Protein AF-A0A2D4M2L5-F1 (afdb_monomer)

pLDDT: mean 83.39, std 18.91, range [36.31, 98.12]

Secondary structure (DSSP, 8-state):
-HHHHHHHHHHHHHHHHHHHHHT-----TT--PPP-S-HHHHHHHHHHHHHTTT-HHHHHHHHHHHHHHHHHHHHHHHHHHHHHTT-----------S-SSSS--

Radius of gyration: 28.25 Å; Cα contacts (8 Å, |Δi|>4): 49; chains: 1; bounding box: 74×52×63 Å

Structure (mmCIF, N/CA/C/O backbone):
data_AF-A0A2D4M2L5-F1
#
_entry.id   AF-A0A2D4M2L5-F1
#
loop_
_atom_site.group_PDB
_atom_site.id
_atom_site.type_symbol
_atom_site.label_atom_id
_atom_site.label_alt_id
_atom_site.label_comp_id
_atom_site.label_asym_id
_atom_site.label_entity_id
_atom_site.label_seq_id
_atom_site.pdbx_PDB_ins_code
_atom_site.Cartn_x
_atom_site.Cartn_y
_atom_site.Cartn_z
_atom_site.occupancy
_atom_site.B_iso_or_equiv
_atom_site.auth_seq_id
_atom_site.auth_comp_id
_atom_site.auth_asym_id
_atom_site.auth_atom_id
_atom_site.pdbx_PDB_model_num
ATOM 1 N N . PRO A 1 1 ? -21.268 1.917 16.944 1.00 59.91 1 PRO A N 1
ATOM 2 C CA . PRO A 1 1 ? -21.193 0.837 15.927 1.00 59.91 1 PRO A CA 1
ATOM 3 C C . PRO A 1 1 ? -20.428 1.230 14.648 1.00 59.91 1 PRO A C 1
ATOM 5 O O . PRO A 1 1 ? -19.478 0.545 14.290 1.00 59.91 1 PRO A O 1
ATOM 8 N N . SER A 1 2 ? -20.781 2.342 13.987 1.00 84.88 2 SER A N 1
ATOM 9 C CA . SER A 1 2 ? -20.177 2.754 12.704 1.00 84.88 2 SER A CA 1
ATOM 10 C C . SER A 1 2 ? -18.668 3.021 12.791 1.00 84.88 2 SER A C 1
ATOM 12 O O . SER A 1 2 ? -17.905 2.487 11.992 1.00 84.88 2 SER A O 1
ATOM 14 N N . ARG A 1 3 ? -18.207 3.773 13.801 1.00 89.25 3 ARG A N 1
ATOM 15 C CA . ARG A 1 3 ? -16.780 4.116 13.961 1.00 89.25 3 ARG A CA 1
ATOM 16 C C . ARG A 1 3 ? -15.877 2.895 14.148 1.00 89.25 3 ARG A C 1
ATOM 18 O O . ARG A 1 3 ? -14.846 2.811 13.491 1.00 89.25 3 ARG A O 1
ATOM 25 N N . LYS A 1 4 ? -16.258 1.948 15.012 1.00 92.44 4 LYS A N 1
ATOM 26 C CA . LYS A 1 4 ? -15.476 0.721 15.247 1.00 92.44 4 LYS A CA 1
ATOM 27 C C . LYS A 1 4 ? -15.341 -0.099 13.962 1.00 92.44 4 LYS A C 1
ATOM 29 O O . LYS A 1 4 ? -14.241 -0.524 13.629 1.00 92.44 4 LYS A O 1
ATOM 34 N N . ASN A 1 5 ? -16.430 -0.244 13.207 1.00 94.31 5 ASN A N 1
ATOM 35 C CA . ASN A 1 5 ? -16.414 -0.966 11.935 1.00 94.31 5 ASN A CA 1
ATOM 36 C C . ASN A 1 5 ? -15.520 -0.275 10.895 1.00 94.31 5 ASN A C 1
ATOM 38 O O . ASN A 1 5 ? -14.748 -0.951 10.225 1.00 94.31 5 ASN A O 1
ATOM 42 N N . MET A 1 6 ? -15.550 1.061 10.812 1.00 95.94 6 MET A N 1
ATOM 43 C CA . MET A 1 6 ? -14.640 1.811 9.934 1.00 95.94 6 MET A CA 1
ATOM 44 C C . MET A 1 6 ? -13.167 1.618 10.321 1.00 95.94 6 MET A C 1
ATOM 46 O O . MET A 1 6 ? -12.328 1.442 9.444 1.00 95.94 6 MET A O 1
ATOM 50 N N . LEU A 1 7 ? -12.844 1.596 11.620 1.00 96.12 7 LEU A N 1
ATOM 51 C CA . LEU A 1 7 ? -11.477 1.342 12.093 1.00 96.12 7 LEU A CA 1
ATOM 52 C C . LEU A 1 7 ? -11.003 -0.084 11.769 1.00 96.12 7 LEU A C 1
ATOM 54 O O . LEU A 1 7 ? -9.854 -0.272 11.375 1.00 96.12 7 LEU A O 1
ATOM 58 N N . LEU A 1 8 ? -11.883 -1.082 11.902 1.00 96.00 8 LEU A N 1
ATOM 59 C CA . LEU A 1 8 ? -11.585 -2.465 11.519 1.00 96.00 8 LEU A CA 1
ATOM 60 C C . LEU A 1 8 ? -11.354 -2.594 10.009 1.00 96.00 8 LEU A C 1
ATOM 62 O O . LEU A 1 8 ? -10.375 -3.214 9.599 1.00 96.00 8 LEU A O 1
ATOM 66 N N . ALA A 1 9 ? -12.203 -1.962 9.195 1.00 96.81 9 ALA A N 1
ATOM 67 C CA . ALA A 1 9 ? -12.042 -1.938 7.744 1.00 96.81 9 ALA A CA 1
ATOM 68 C C . ALA A 1 9 ? -10.723 -1.262 7.334 1.00 96.81 9 ALA A C 1
ATOM 70 O O . ALA A 1 9 ? -9.956 -1.827 6.558 1.00 96.81 9 ALA A O 1
ATOM 71 N N . ALA A 1 10 ? -10.404 -0.103 7.919 1.00 97.12 10 ALA A N 1
ATOM 72 C CA . ALA A 1 10 ? -9.141 0.588 7.666 1.00 97.12 10 ALA A CA 1
ATOM 73 C C . ALA A 1 10 ? -7.930 -0.283 8.031 1.00 97.12 10 ALA A C 1
ATOM 75 O O . ALA A 1 10 ? -6.969 -0.354 7.267 1.00 97.12 10 ALA A O 1
ATOM 76 N N . LYS A 1 11 ? -7.984 -0.992 9.166 1.00 96.81 11 LYS A N 1
ATOM 77 C CA . LYS A 1 11 ? -6.917 -1.907 9.591 1.00 96.81 11 LYS A CA 1
ATOM 78 C C . LYS A 1 11 ? -6.711 -3.046 8.591 1.00 96.81 11 LYS A C 1
ATOM 80 O O . LYS A 1 11 ? -5.565 -3.389 8.307 1.00 96.81 11 LYS A O 1
ATOM 85 N N . GLN A 1 12 ? -7.793 -3.603 8.051 1.00 97.50 12 GLN A N 1
ATOM 86 C CA . GLN A 1 12 ? -7.721 -4.668 7.054 1.00 97.50 12 GLN A CA 1
ATOM 87 C C . GLN A 1 12 ? -7.080 -4.179 5.748 1.00 97.50 12 GLN A C 1
ATOM 89 O O . GLN A 1 12 ? -6.123 -4.787 5.279 1.00 97.50 12 GLN A O 1
ATOM 94 N N . ILE A 1 13 ? -7.511 -3.022 5.237 1.00 97.50 13 ILE A N 1
ATOM 95 C CA . ILE A 1 13 ? -6.932 -2.402 4.034 1.00 97.50 13 ILE A CA 1
ATOM 96 C C . ILE A 1 13 ? -5.437 -2.109 4.229 1.00 97.50 13 ILE A C 1
ATOM 98 O O . ILE A 1 13 ? -4.628 -2.376 3.345 1.00 97.50 13 ILE A O 1
ATOM 102 N N . CYS A 1 14 ? -5.042 -1.611 5.406 1.00 97.31 14 CYS A N 1
ATOM 103 C CA . CYS A 1 14 ? -3.634 -1.361 5.726 1.00 97.31 14 CYS A CA 1
ATOM 104 C C . CYS A 1 14 ? -2.780 -2.635 5.638 1.00 97.31 14 CYS A C 1
ATOM 106 O O . CYS A 1 14 ? -1.635 -2.589 5.178 1.00 97.31 14 CYS A O 1
ATOM 108 N N . LYS A 1 15 ? -3.329 -3.767 6.089 1.00 95.88 15 LYS A N 1
ATOM 109 C CA . LYS A 1 15 ? -2.656 -5.063 6.044 1.00 95.88 15 LYS A CA 1
ATOM 110 C C . LYS A 1 15 ? -2.521 -5.561 4.606 1.00 95.88 15 LYS A C 1
ATOM 112 O O . LYS A 1 15 ? -1.409 -5.877 4.199 1.00 95.88 15 LYS A O 1
ATOM 117 N N . GLU A 1 16 ? -3.613 -5.567 3.845 1.00 96.94 16 GLU A N 1
ATOM 118 C CA . GLU A 1 16 ? -3.624 -5.984 2.434 1.00 96.94 16 GLU A CA 1
ATOM 119 C C . GLU A 1 16 ? -2.663 -5.147 1.590 1.00 96.94 16 GLU A C 1
ATOM 121 O O . GLU A 1 16 ? -1.906 -5.684 0.787 1.00 96.94 16 GLU A O 1
ATOM 126 N N . PHE A 1 17 ? -2.626 -3.834 1.822 1.00 96.50 17 PHE A N 1
ATOM 127 C CA . PHE A 1 17 ? -1.700 -2.953 1.121 1.00 96.50 17 PHE A CA 1
ATOM 128 C C . PHE A 1 17 ? -0.237 -3.252 1.468 1.00 96.50 17 PHE A C 1
ATOM 130 O O . PHE A 1 17 ? 0.605 -3.330 0.577 1.00 96.50 17 PHE A O 1
ATOM 137 N N . THR A 1 18 ? 0.071 -3.474 2.750 1.00 95.75 18 THR A N 1
ATOM 138 C CA . THR A 1 18 ? 1.427 -3.867 3.168 1.00 95.75 18 THR A CA 1
ATOM 139 C C . THR A 1 18 ? 1.819 -5.206 2.540 1.00 95.75 18 THR A C 1
ATOM 141 O O . THR A 1 18 ? 2.934 -5.349 2.051 1.00 95.75 18 THR A O 1
ATOM 144 N N . GLU A 1 19 ? 0.902 -6.173 2.499 1.00 95.44 19 GLU A N 1
ATOM 145 C CA . GLU A 1 19 ? 1.127 -7.482 1.883 1.00 95.44 19 GLU A CA 1
ATOM 146 C C . GLU A 1 19 ? 1.385 -7.366 0.374 1.00 95.44 19 GLU A C 1
ATOM 148 O O . GLU A 1 19 ? 2.357 -7.936 -0.125 1.00 95.44 19 GLU A O 1
ATOM 153 N N . LEU A 1 20 ? 0.599 -6.551 -0.334 1.00 95.69 20 LEU A N 1
ATOM 154 C CA . LEU A 1 20 ? 0.809 -6.234 -1.747 1.00 95.69 20 LEU A CA 1
ATOM 155 C C . LEU A 1 20 ? 2.200 -5.633 -1.995 1.00 95.69 20 LEU A C 1
ATOM 157 O O . LEU A 1 20 ? 2.877 -6.038 -2.937 1.00 95.69 20 LEU A O 1
ATOM 161 N N . LEU A 1 21 ? 2.673 -4.729 -1.131 1.00 94.81 21 LEU A N 1
ATOM 162 C CA . LEU A 1 21 ? 4.022 -4.161 -1.247 1.00 94.81 21 LEU A CA 1
ATOM 163 C C . LEU A 1 21 ? 5.125 -5.213 -1.072 1.00 94.81 21 LEU A C 1
ATOM 165 O O . LEU A 1 21 ? 6.164 -5.115 -1.722 1.00 94.81 21 LEU A O 1
ATOM 169 N N . THR A 1 22 ? 4.915 -6.245 -0.246 1.00 92.19 22 THR A N 1
ATOM 170 C CA . THR A 1 22 ? 5.896 -7.343 -0.105 1.00 92.19 22 THR A CA 1
ATOM 171 C C . THR A 1 22 ? 5.965 -8.257 -1.333 1.00 92.19 22 THR A C 1
ATOM 173 O O . THR A 1 22 ? 6.925 -9.014 -1.492 1.00 92.19 22 THR A O 1
ATOM 176 N N . GLN A 1 23 ? 4.966 -8.173 -2.213 1.00 93.81 23 GLN A N 1
ATOM 177 C CA . GLN A 1 23 ? 4.902 -8.894 -3.481 1.00 93.81 23 GLN A CA 1
ATOM 178 C C . GLN A 1 23 ? 5.493 -8.101 -4.652 1.00 93.81 23 GLN A C 1
ATOM 180 O O . GLN A 1 23 ? 5.517 -8.624 -5.764 1.00 93.81 23 GLN A O 1
ATOM 185 N N . ASP A 1 24 ? 6.001 -6.881 -4.431 1.00 93.69 24 ASP A N 1
ATOM 186 C CA . ASP A 1 24 ? 6.660 -6.101 -5.478 1.00 93.69 24 ASP A CA 1
ATOM 187 C C . ASP A 1 24 ? 7.854 -6.878 -6.065 1.00 93.69 24 ASP A C 1
ATOM 189 O O . ASP A 1 24 ? 8.823 -7.212 -5.375 1.00 93.69 24 ASP A O 1
ATOM 193 N N . ARG A 1 25 ? 7.773 -7.182 -7.365 1.00 93.38 25 ARG 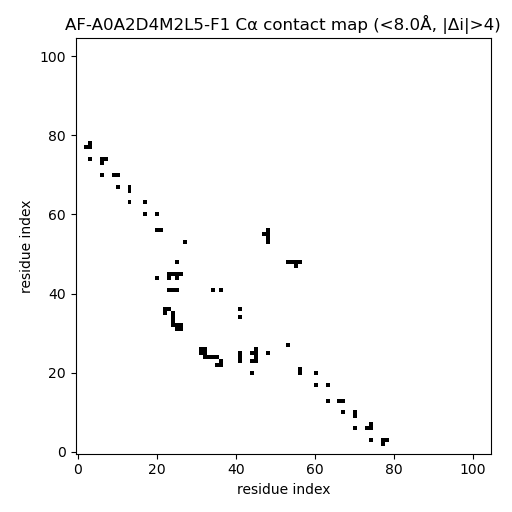A N 1
ATOM 194 C CA . ARG A 1 25 ? 8.824 -7.844 -8.149 1.00 93.38 25 ARG A CA 1
ATOM 195 C C . ARG A 1 25 ? 9.479 -6.882 -9.137 1.00 93.38 25 ARG A C 1
ATOM 197 O O . ARG A 1 25 ? 9.850 -7.277 -10.239 1.00 93.38 25 ARG A O 1
ATOM 204 N N . THR A 1 26 ? 9.644 -5.619 -8.759 1.00 92.00 26 THR A N 1
ATOM 205 C CA . THR A 1 26 ? 10.380 -4.659 -9.584 1.00 92.00 26 THR A CA 1
ATOM 206 C C . THR A 1 26 ? 11.823 -5.138 -9.808 1.00 92.00 26 THR A C 1
ATOM 208 O O . THR A 1 26 ? 12.530 -5.421 -8.837 1.00 92.00 26 THR A O 1
ATOM 211 N N . PRO A 1 27 ? 12.293 -5.245 -11.065 1.00 88.88 27 PRO A N 1
ATOM 212 C CA . PRO A 1 27 ? 13.672 -5.616 -11.351 1.00 88.88 27 PRO A CA 1
ATOM 213 C C . PRO A 1 27 ? 14.615 -4.494 -10.904 1.00 88.88 27 PRO A C 1
ATOM 215 O O . PRO A 1 27 ? 14.617 -3.401 -11.469 1.00 88.88 27 PRO A O 1
ATOM 218 N N . LEU A 1 28 ? 15.420 -4.769 -9.878 1.00 86.38 28 LEU A N 1
ATOM 219 C CA . LEU A 1 28 ? 16.447 -3.863 -9.365 1.00 86.38 28 LEU A CA 1
ATOM 220 C C . LEU A 1 28 ? 17.833 -4.479 -9.601 1.00 86.38 28 LEU A C 1
ATOM 222 O O . LEU A 1 28 ? 18.073 -5.651 -9.295 1.00 86.38 28 LEU A O 1
ATOM 226 N N . GLY A 1 29 ? 18.758 -3.692 -10.157 1.00 85.44 29 GLY A N 1
ATOM 227 C CA . GLY A 1 29 ? 20.091 -4.169 -10.534 1.00 85.44 29 GLY A CA 1
ATOM 228 C C . GLY A 1 29 ? 20.028 -5.291 -11.576 1.00 85.44 29 GLY A C 1
ATOM 229 O O . GLY A 1 29 ? 19.384 -5.150 -12.612 1.00 85.44 29 GLY A O 1
ATOM 230 N N . ASN A 1 30 ? 20.685 -6.419 -11.293 1.00 85.62 30 ASN A N 1
ATOM 231 C CA . ASN A 1 30 ? 20.699 -7.583 -12.188 1.00 85.62 30 ASN A CA 1
ATOM 232 C C . ASN A 1 30 ? 19.568 -8.592 -11.910 1.00 85.62 30 ASN A C 1
ATOM 234 O O . ASN A 1 30 ? 19.457 -9.589 -12.625 1.00 85.62 30 ASN A O 1
ATOM 238 N N . ALA A 1 31 ? 18.734 -8.367 -10.889 1.00 84.81 31 ALA A N 1
ATOM 239 C CA . ALA A 1 31 ? 17.636 -9.268 -10.563 1.00 84.81 31 ALA A CA 1
ATOM 240 C C . ALA A 1 31 ? 16.488 -9.124 -11.575 1.00 84.81 31 ALA A C 1
ATOM 242 O O . ALA A 1 31 ? 16.037 -8.018 -11.870 1.00 84.81 31 ALA A O 1
ATOM 243 N N . ARG A 1 32 ? 15.981 -10.255 -12.079 1.00 85.88 32 ARG A N 1
ATOM 244 C CA . ARG A 1 32 ? 14.795 -10.316 -12.951 1.00 85.88 32 ARG A CA 1
ATOM 245 C C . ARG A 1 32 ? 13.785 -11.325 -12.401 1.00 85.88 32 ARG A C 1
ATOM 247 O O . ARG A 1 32 ? 13.690 -12.436 -12.919 1.00 85.88 32 ARG A O 1
ATOM 254 N N . PRO A 1 33 ? 13.093 -10.991 -11.303 1.00 89.06 33 PRO A N 1
ATOM 255 C CA . PRO A 1 33 ? 12.056 -11.861 -10.763 1.00 89.06 33 PRO A CA 1
ATOM 256 C C . PRO A 1 33 ? 10.889 -12.002 -11.753 1.00 89.06 33 PRO A C 1
ATOM 258 O O . PRO A 1 33 ? 10.578 -11.075 -12.500 1.00 89.06 33 PRO A O 1
ATOM 261 N N . SER A 1 34 ? 10.225 -13.162 -11.743 1.00 88.75 34 SER A N 1
ATOM 262 C CA . SER A 1 34 ? 8.981 -13.344 -12.496 1.00 88.75 34 SER A CA 1
ATOM 263 C C . SER A 1 34 ? 7.883 -12.459 -11.899 1.00 88.75 34 SER A C 1
ATOM 265 O O . SER A 1 34 ? 7.709 -12.483 -10.675 1.00 88.75 34 SER A O 1
ATOM 267 N N . PRO A 1 35 ? 7.114 -11.721 -12.718 1.00 86.19 35 PRO A N 1
ATOM 268 C CA . PRO A 1 35 ? 5.937 -11.008 -12.242 1.00 86.19 35 PRO A CA 1
ATOM 269 C C . PRO A 1 35 ? 4.924 -11.977 -11.621 1.00 86.19 35 PRO A C 1
ATOM 271 O O . PRO A 1 35 ? 4.719 -13.076 -12.138 1.00 86.19 35 PRO A O 1
ATOM 274 N N . ILE A 1 36 ? 4.309 -11.560 -10.513 1.00 93.69 36 ILE A N 1
ATOM 275 C CA . ILE A 1 36 ? 3.237 -12.302 -9.818 1.00 93.69 36 ILE A CA 1
ATOM 276 C C . ILE A 1 36 ? 1.970 -11.460 -9.618 1.00 93.69 36 ILE A C 1
ATOM 278 O O . ILE A 1 36 ? 0.900 -12.009 -9.378 1.00 93.69 36 ILE A O 1
ATOM 282 N N . LEU A 1 37 ? 2.100 -10.135 -9.715 1.00 94.12 37 LEU A N 1
ATOM 283 C CA . LEU A 1 37 ? 1.005 -9.180 -9.616 1.00 94.12 37 LEU A CA 1
ATOM 284 C C . LEU A 1 37 ? 0.420 -8.889 -11.002 1.00 94.12 37 LEU A C 1
ATOM 286 O O . LEU A 1 37 ? 1.081 -9.094 -12.024 1.00 94.12 37 LEU A O 1
ATOM 290 N N . ASP A 1 38 ? -0.802 -8.355 -11.021 1.00 95.88 38 ASP A N 1
ATOM 291 C CA . ASP A 1 38 ? -1.409 -7.813 -12.237 1.00 95.88 38 ASP A CA 1
ATOM 292 C C . ASP A 1 38 ? -0.477 -6.768 -12.898 1.00 95.88 38 ASP A C 1
ATOM 294 O O . ASP A 1 38 ? 0.117 -5.951 -12.180 1.00 95.88 38 ASP A O 1
ATOM 298 N N . PRO A 1 39 ? -0.338 -6.751 -14.241 1.00 93.62 39 PRO A N 1
ATOM 299 C CA . PRO A 1 39 ? 0.569 -5.837 -14.932 1.00 93.62 39 PRO A CA 1
ATOM 300 C C . PRO A 1 39 ? 0.350 -4.355 -14.608 1.00 93.62 39 PRO A C 1
ATOM 302 O O . PRO A 1 39 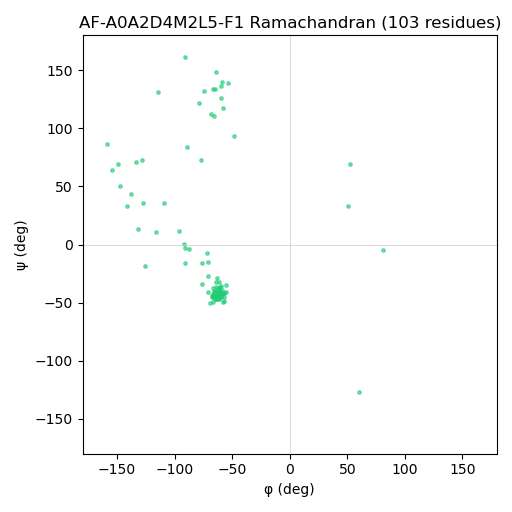? 1.324 -3.604 -14.532 1.00 93.62 39 PRO A O 1
ATOM 305 N N . GLY A 1 40 ? -0.8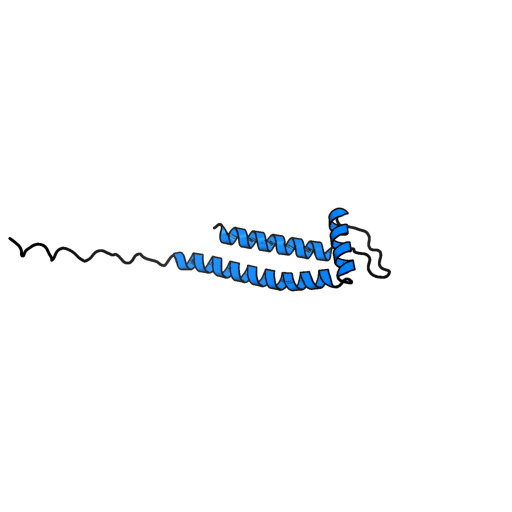97 -3.923 -14.387 1.00 96.12 40 GLY A N 1
ATOM 306 C CA . GLY A 1 40 ? -1.201 -2.538 -14.028 1.00 96.12 40 GLY A CA 1
ATOM 307 C C . GLY A 1 40 ? -0.672 -2.181 -12.640 1.00 96.12 40 GLY A C 1
ATOM 308 O O . GLY A 1 40 ? -0.036 -1.142 -12.458 1.00 96.12 40 GLY A O 1
ATOM 309 N N . ILE A 1 41 ? -0.863 -3.079 -11.671 1.00 95.94 41 ILE A N 1
ATOM 310 C CA . ILE A 1 41 ? -0.369 -2.904 -10.299 1.00 95.94 41 ILE A CA 1
ATOM 311 C C . ILE A 1 41 ? 1.161 -2.930 -10.280 1.00 95.94 41 ILE A C 1
ATOM 313 O O . ILE A 1 41 ? 1.787 -2.020 -9.732 1.00 95.94 41 ILE A O 1
ATOM 317 N N . GLN A 1 42 ? 1.774 -3.937 -10.911 1.00 95.62 42 GLN A N 1
ATOM 318 C CA . GLN A 1 42 ? 3.230 -4.060 -10.964 1.00 95.62 42 GLN A CA 1
ATOM 319 C C . GLN A 1 42 ? 3.869 -2.860 -11.672 1.00 95.62 42 GLN A C 1
ATOM 321 O O . GLN A 1 42 ? 4.905 -2.382 -11.221 1.00 95.62 42 GLN A O 1
ATOM 326 N N . GLY A 1 43 ? 3.246 -2.333 -12.732 1.00 96.19 43 GLY A N 1
ATOM 327 C CA . GLY A 1 43 ? 3.719 -1.137 -13.431 1.00 96.19 43 GLY A CA 1
ATOM 328 C C . GLY A 1 43 ? 3.787 0.095 -12.524 1.00 96.19 43 GLY A C 1
ATOM 329 O O . GLY A 1 43 ? 4.804 0.792 -12.508 1.00 96.19 43 GLY A O 1
ATOM 330 N N . CYS A 1 44 ? 2.752 0.328 -11.711 1.00 96.69 44 CYS A N 1
ATOM 331 C CA . CYS A 1 44 ? 2.741 1.409 -10.722 1.00 96.69 44 CYS A CA 1
ATOM 332 C C . CYS A 1 44 ? 3.844 1.238 -9.666 1.00 96.69 44 CYS A C 1
ATOM 334 O O . CYS A 1 44 ? 4.562 2.196 -9.367 1.00 96.69 44 CYS A O 1
ATOM 336 N N . LEU A 1 45 ? 4.011 0.022 -9.133 1.00 95.88 45 LEU A N 1
ATOM 337 C CA . LEU A 1 45 ? 5.054 -0.280 -8.147 1.00 95.88 45 LEU A CA 1
ATOM 338 C C . LEU A 1 45 ? 6.455 -0.128 -8.738 1.00 95.88 45 LEU A C 1
ATOM 340 O O . LEU A 1 45 ? 7.321 0.466 -8.109 1.00 95.88 45 LEU A O 1
ATOM 344 N N . THR A 1 46 ? 6.666 -0.571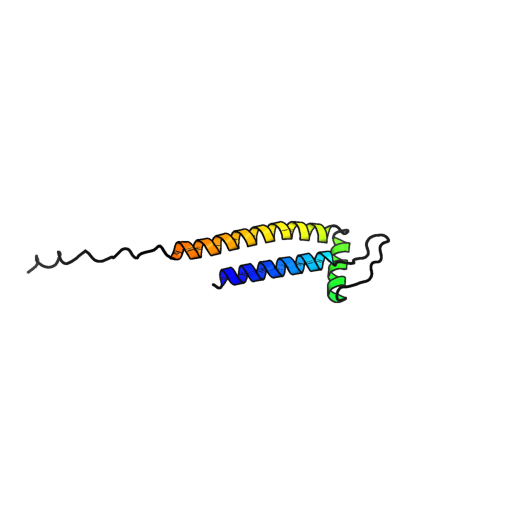 -9.976 1.00 95.38 46 THR A N 1
ATOM 345 C CA . THR A 1 46 ? 7.938 -0.400 -10.681 1.00 95.38 46 THR A CA 1
ATOM 346 C C . THR A 1 46 ? 8.261 1.060 -10.923 1.00 95.38 46 THR A C 1
ATOM 348 O O . THR A 1 46 ? 9.385 1.473 -10.650 1.00 95.38 46 THR A O 1
ATOM 351 N N . HIS A 1 47 ? 7.293 1.870 -11.355 1.00 96.31 47 HIS A N 1
ATOM 352 C CA . HIS A 1 47 ? 7.510 3.308 -11.476 1.00 96.31 47 HIS A CA 1
ATOM 353 C C . HIS A 1 47 ? 7.930 3.923 -10.134 1.00 96.31 47 HIS A C 1
ATOM 355 O O . HIS A 1 47 ? 8.949 4.609 -10.060 1.00 96.31 47 HIS A O 1
ATOM 361 N N . PHE A 1 48 ? 7.195 3.614 -9.064 1.00 96.75 48 PHE A N 1
ATOM 362 C CA . PHE A 1 48 ? 7.498 4.088 -7.718 1.00 96.75 48 PHE A CA 1
ATOM 363 C C . PHE A 1 48 ? 8.885 3.639 -7.223 1.00 96.75 48 PHE A C 1
ATOM 365 O O . PHE A 1 48 ? 9.666 4.442 -6.708 1.00 96.75 48 PHE A O 1
ATOM 372 N N . SER A 1 49 ? 9.234 2.372 -7.421 1.00 95.31 49 SER A N 1
ATOM 373 C CA . SER A 1 49 ? 10.532 1.809 -7.052 1.00 95.31 49 SER A CA 1
ATOM 374 C C . SER A 1 49 ? 11.678 2.449 -7.842 1.00 95.31 49 SER A C 1
ATOM 376 O O . SER A 1 49 ? 12.728 2.717 -7.265 1.00 95.31 49 SER A O 1
ATOM 378 N N . LEU A 1 50 ? 11.490 2.78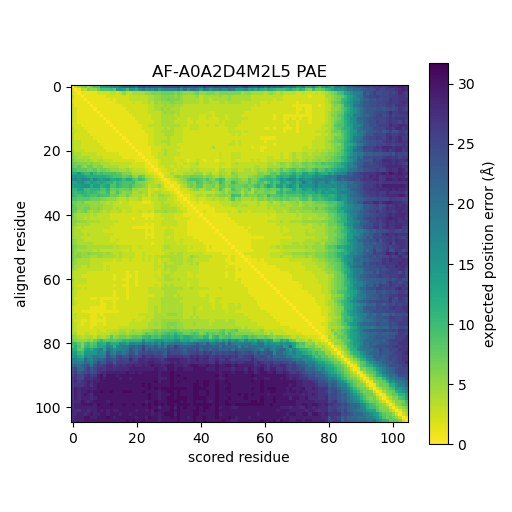1 -9.123 1.00 95.12 50 LEU A N 1
ATOM 379 C CA . LEU A 1 50 ? 12.511 3.474 -9.915 1.00 95.12 50 LEU A CA 1
ATOM 380 C C . LEU A 1 50 ? 12.751 4.912 -9.428 1.00 95.12 50 LEU A C 1
ATOM 382 O O . LEU A 1 50 ? 13.905 5.300 -9.253 1.00 95.12 50 LEU A O 1
ATOM 386 N N . ILE A 1 51 ? 11.693 5.688 -9.155 1.00 97.06 51 ILE A N 1
ATOM 387 C CA . ILE A 1 51 ? 11.836 7.082 -8.685 1.00 97.06 51 ILE A CA 1
ATOM 388 C C . ILE A 1 51 ? 12.359 7.172 -7.245 1.00 97.06 51 ILE A C 1
ATOM 390 O O . ILE A 1 51 ? 12.996 8.154 -6.877 1.00 97.06 51 ILE A O 1
ATOM 394 N N . THR A 1 52 ? 12.099 6.150 -6.425 1.00 96.62 52 THR A N 1
ATOM 395 C CA . THR A 1 52 ? 12.581 6.063 -5.039 1.00 96.62 52 THR A CA 1
ATOM 396 C C . THR A 1 52 ? 13.856 5.236 -4.908 1.00 96.62 52 THR A C 1
ATOM 398 O O . THR A 1 52 ? 14.231 4.876 -3.800 1.00 96.62 52 THR A O 1
ATOM 401 N N . HIS A 1 53 ? 14.526 4.888 -6.010 1.00 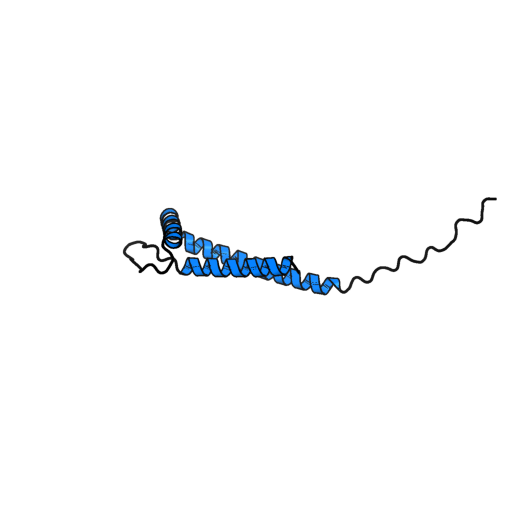93.56 53 HIS A N 1
ATOM 402 C CA . HIS A 1 53 ? 15.754 4.084 -5.990 1.00 93.56 53 HIS A CA 1
ATOM 403 C C . HIS A 1 53 ? 15.647 2.777 -5.172 1.00 93.56 53 HIS A C 1
ATOM 405 O O . HIS A 1 53 ? 16.607 2.336 -4.543 1.00 93.56 53 HIS A O 1
ATOM 411 N N . GLY A 1 54 ? 14.467 2.157 -5.162 1.00 91.75 54 GLY A N 1
ATOM 412 C CA . GLY A 1 54 ? 14.202 0.866 -4.531 1.00 91.75 54 GLY A CA 1
ATOM 413 C C . GLY A 1 54 ? 13.966 0.895 -3.019 1.00 91.75 54 GLY A C 1
ATOM 414 O O . GLY A 1 54 ? 13.615 -0.143 -2.463 1.00 91.75 54 GLY A O 1
ATOM 415 N N . PHE A 1 55 ? 14.101 2.038 -2.332 1.00 93.94 55 PHE A N 1
ATOM 416 C CA . PHE A 1 55 ? 13.838 2.103 -0.883 1.00 93.94 55 PHE A CA 1
ATOM 417 C C . PHE A 1 55 ? 12.385 2.462 -0.538 1.00 93.94 55 PHE A C 1
ATOM 419 O O . PHE A 1 55 ? 11.961 2.266 0.604 1.00 93.94 55 PHE A O 1
ATOM 426 N N . GLY A 1 56 ? 11.609 2.985 -1.496 1.00 94.88 56 GLY A N 1
ATOM 427 C CA . GLY A 1 56 ? 10.268 3.516 -1.250 1.00 94.88 56 GLY A CA 1
ATOM 428 C C . GLY A 1 56 ? 9.314 2.502 -0.620 1.00 94.88 56 GLY A C 1
ATOM 429 O O . GLY A 1 56 ? 8.646 2.821 0.362 1.00 94.88 56 GLY A O 1
ATOM 430 N N . SER A 1 57 ? 9.280 1.266 -1.129 1.00 93.75 57 SER A N 1
ATOM 431 C CA . SER A 1 57 ? 8.387 0.219 -0.611 1.00 93.75 57 SER A CA 1
ATOM 432 C C . SER A 1 57 ? 8.693 -0.111 0.855 1.00 93.75 57 SER A C 1
ATOM 434 O O . SER A 1 57 ? 7.778 -0.198 1.672 1.00 93.75 57 SER A O 1
ATOM 436 N N . ALA A 1 58 ? 9.976 -0.192 1.228 1.00 92.69 58 ALA A N 1
ATOM 437 C CA . ALA A 1 58 ? 10.392 -0.406 2.615 1.00 92.69 58 ALA A CA 1
ATOM 438 C C . ALA A 1 58 ? 10.008 0.776 3.524 1.00 92.69 58 ALA A C 1
ATOM 440 O O . ALA A 1 58 ? 9.529 0.567 4.641 1.00 92.69 58 ALA A O 1
ATOM 441 N N . ALA A 1 59 ? 10.159 2.012 3.036 1.00 96.81 59 ALA A N 1
ATOM 442 C CA . ALA A 1 59 ? 9.754 3.210 3.767 1.00 96.81 59 ALA A CA 1
ATOM 443 C C . ALA A 1 59 ? 8.235 3.247 4.018 1.00 96.81 59 ALA A C 1
ATOM 445 O O . ALA A 1 59 ? 7.803 3.539 5.135 1.00 96.81 59 ALA A O 1
ATOM 4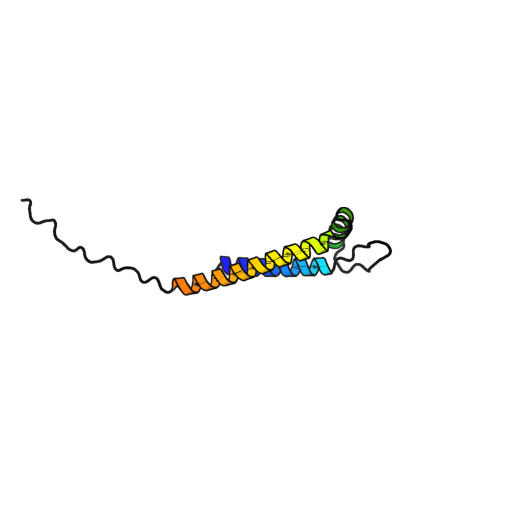46 N N . ILE A 1 60 ? 7.422 2.891 3.016 1.00 96.94 60 ILE A N 1
ATOM 447 C CA . ILE A 1 60 ? 5.967 2.791 3.179 1.00 96.94 60 ILE A CA 1
ATOM 448 C C . ILE A 1 60 ? 5.613 1.690 4.183 1.00 96.94 60 ILE A C 1
ATOM 450 O O . ILE A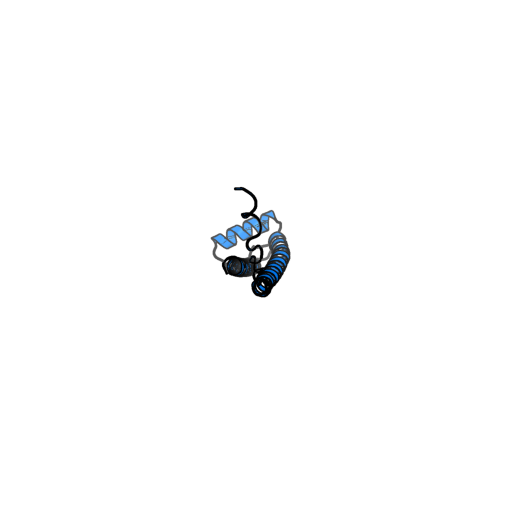 1 60 ? 4.841 1.953 5.100 1.00 96.94 60 ILE A O 1
ATOM 454 N N . CYS A 1 61 ? 6.199 0.492 4.087 1.00 95.94 61 CYS A N 1
ATOM 455 C CA . CYS A 1 61 ? 5.956 -0.586 5.055 1.00 95.94 61 CYS A CA 1
ATOM 456 C C . CYS A 1 61 ? 6.256 -0.152 6.504 1.00 95.94 61 CYS A C 1
ATOM 458 O O . CYS A 1 61 ? 5.484 -0.447 7.425 1.00 95.94 61 CYS A O 1
ATOM 460 N N . ALA A 1 62 ? 7.338 0.603 6.717 1.00 96.38 62 ALA A N 1
ATOM 461 C CA . ALA A 1 62 ? 7.657 1.170 8.024 1.00 96.38 62 ALA A CA 1
ATOM 462 C C . ALA A 1 62 ? 6.584 2.173 8.489 1.00 96.38 62 ALA A C 1
ATOM 464 O O . ALA A 1 62 ? 6.082 2.066 9.610 1.00 96.38 62 ALA A O 1
ATOM 465 N N . ALA A 1 63 ? 6.157 3.096 7.622 1.00 97.81 63 ALA A N 1
ATOM 466 C CA . ALA A 1 63 ? 5.086 4.044 7.934 1.00 97.81 63 ALA A CA 1
ATOM 467 C C . ALA A 1 63 ? 3.753 3.338 8.257 1.00 97.81 63 ALA A C 1
ATOM 469 O O . ALA A 1 63 ? 3.070 3.695 9.222 1.00 97.81 63 ALA A O 1
ATOM 470 N N . MET A 1 64 ? 3.415 2.283 7.513 1.00 96.88 64 MET A N 1
ATOM 471 C CA . MET A 1 64 ? 2.216 1.473 7.735 1.00 96.88 64 MET A CA 1
ATOM 472 C C . MET A 1 64 ? 2.226 0.767 9.092 1.00 96.88 64 MET A C 1
ATOM 474 O O . MET A 1 64 ? 1.165 0.551 9.674 1.00 96.88 64 MET A O 1
ATOM 478 N N . THR A 1 65 ? 3.398 0.450 9.645 1.00 96.25 65 THR A N 1
ATOM 479 C CA . THR A 1 65 ? 3.509 -0.099 11.007 1.00 96.25 65 THR A CA 1
ATOM 480 C C . THR A 1 65 ? 3.013 0.907 12.048 1.00 96.25 65 THR A C 1
ATOM 482 O O . THR A 1 65 ? 2.213 0.562 12.920 1.00 96.25 65 THR A O 1
ATOM 485 N N . SER A 1 66 ? 3.399 2.178 11.917 1.00 97.88 66 SER A N 1
ATOM 486 C CA . SER A 1 66 ? 2.907 3.255 12.785 1.00 97.88 66 SER A CA 1
ATOM 487 C C . SER A 1 66 ? 1.394 3.451 12.654 1.00 97.88 66 SER A C 1
ATOM 489 O O . SER A 1 66 ? 0.700 3.578 13.664 1.00 97.88 66 SER A O 1
ATOM 491 N N . VAL A 1 67 ? 0.857 3.402 11.429 1.00 98.12 67 VAL A N 1
ATOM 492 C CA . VAL A 1 67 ? -0.595 3.482 11.180 1.00 98.12 67 VAL A CA 1
ATOM 493 C C . VAL A 1 67 ? -1.334 2.310 11.828 1.00 98.12 67 VAL A C 1
ATOM 495 O O . VAL A 1 67 ? -2.351 2.511 12.491 1.00 98.12 67 VAL A O 1
ATOM 498 N N . GLN A 1 68 ? -0.820 1.086 11.698 1.00 96.31 68 GLN A N 1
ATOM 499 C CA . GLN A 1 68 ? -1.418 -0.091 12.330 1.00 96.31 68 GLN A CA 1
ATOM 500 C C . GLN A 1 68 ? -1.439 0.027 13.859 1.00 96.31 68 GLN A C 1
ATOM 502 O O . GLN A 1 68 ? -2.454 -0.294 14.481 1.00 96.31 68 GLN A O 1
ATOM 507 N N . ASN A 1 69 ? -0.365 0.537 14.468 1.00 97.19 69 ASN A N 1
ATOM 508 C CA . ASN A 1 69 ? -0.319 0.800 15.907 1.00 97.19 69 ASN A CA 1
ATOM 509 C C . ASN A 1 69 ? -1.373 1.829 16.327 1.00 97.19 69 ASN A C 1
ATOM 511 O O . ASN A 1 69 ? -2.122 1.585 17.274 1.00 97.19 69 ASN A O 1
ATOM 515 N N . TYR A 1 70 ? -1.502 2.927 15.579 1.00 97.69 70 TYR A N 1
ATOM 516 C CA . TYR A 1 70 ? -2.553 3.918 15.803 1.00 97.69 70 TYR A CA 1
ATOM 517 C C . TYR A 1 70 ? -3.959 3.299 15.740 1.00 97.69 70 TYR A C 1
ATOM 519 O O . TYR A 1 70 ? -4.765 3.503 16.648 1.00 97.69 70 TYR A O 1
ATOM 527 N N . LEU A 1 71 ? -4.258 2.513 14.701 1.00 97.38 71 LEU A N 1
ATOM 528 C CA . LEU A 1 71 ? -5.575 1.892 14.533 1.00 97.38 71 LEU A CA 1
ATOM 529 C C . LEU A 1 71 ? -5.898 0.919 15.673 1.00 97.38 71 LEU A C 1
ATOM 531 O O . LEU A 1 71 ? -7.036 0.877 16.141 1.00 97.38 71 LEU A O 1
ATOM 535 N N . ASN A 1 72 ? -4.900 0.173 16.156 1.00 96.25 72 ASN A N 1
ATOM 536 C CA . ASN A 1 72 ? -5.055 -0.696 17.321 1.00 96.25 72 ASN A CA 1
ATOM 537 C C . ASN A 1 72 ? -5.421 0.099 18.582 1.00 96.25 72 ASN A C 1
ATOM 539 O O . ASN A 1 72 ? -6.354 -0.283 19.288 1.00 96.25 72 ASN A O 1
ATOM 543 N N . GLU A 1 73 ? -4.741 1.214 18.854 1.00 96.25 73 GLU A N 1
ATOM 544 C CA . GLU A 1 73 ? -5.074 2.074 19.998 1.00 96.25 73 GLU A CA 1
ATOM 545 C C . GLU A 1 73 ? -6.454 2.727 19.848 1.00 96.25 73 GLU A C 1
ATOM 547 O O . GLU A 1 73 ? -7.253 2.728 20.788 1.00 96.25 73 GLU A O 1
ATOM 552 N N . ALA A 1 74 ? -6.798 3.205 18.651 1.00 94.69 74 ALA A N 1
ATOM 553 C CA . ALA A 1 74 ? -8.108 3.787 18.375 1.00 94.69 74 ALA A CA 1
ATOM 554 C C . ALA A 1 74 ? -9.256 2.785 18.603 1.00 94.69 74 ALA A C 1
ATOM 556 O O . ALA A 1 74 ? -10.316 3.168 19.106 1.00 94.69 74 ALA A O 1
ATOM 557 N N . LEU A 1 75 ? -9.048 1.504 18.274 1.00 94.50 75 LEU A N 1
ATOM 558 C CA . LEU A 1 75 ? -10.009 0.431 18.546 1.00 94.50 75 LEU A CA 1
ATOM 559 C C . LEU A 1 75 ? -10.166 0.175 20.049 1.00 94.50 75 LEU A C 1
ATOM 561 O O . LEU A 1 75 ? -11.296 0.119 20.530 1.00 94.50 75 LEU A O 1
ATOM 565 N N . LYS A 1 76 ? -9.058 0.112 20.803 1.00 92.94 76 LYS A N 1
ATOM 566 C CA . LYS A 1 76 ? -9.096 -0.035 22.270 1.00 92.94 76 LYS A CA 1
ATOM 567 C C . LYS A 1 76 ? -9.891 1.093 22.932 1.00 92.94 76 LYS A C 1
ATOM 569 O O . LYS A 1 76 ? -10.660 0.845 23.858 1.00 92.94 76 LYS A O 1
ATOM 574 N N . LEU A 1 77 ? -9.716 2.332 22.467 1.00 89.88 77 LEU A N 1
ATOM 575 C CA . LEU A 1 77 ? -10.468 3.486 22.969 1.00 89.88 77 LEU A CA 1
ATOM 576 C C . LEU A 1 77 ? -11.956 3.390 22.623 1.00 89.88 77 LEU A C 1
ATOM 578 O O . LEU A 1 77 ? -12.792 3.614 23.493 1.00 89.88 77 LEU A O 1
ATOM 582 N N . ALA A 1 78 ? -12.289 3.013 21.385 1.00 88.12 78 ALA A N 1
ATOM 583 C CA . ALA A 1 78 ? -13.677 2.835 20.963 1.00 88.12 78 ALA A CA 1
ATOM 584 C C . ALA A 1 78 ? -14.405 1.765 21.798 1.00 88.12 78 ALA A C 1
ATOM 586 O O . ALA A 1 78 ? -15.581 1.937 22.115 1.00 88.12 78 ALA A O 1
ATOM 587 N N . ASP A 1 79 ? -13.699 0.703 22.192 1.00 85.31 79 ASP A N 1
ATOM 588 C CA . ASP A 1 79 ? -14.227 -0.344 23.069 1.00 85.31 79 ASP A CA 1
ATOM 589 C C . ASP A 1 79 ? -14.425 0.143 24.513 1.00 85.31 79 ASP A C 1
ATOM 591 O O . ASP A 1 79 ? -15.461 -0.131 25.119 1.00 85.31 79 ASP A O 1
ATOM 595 N N . LYS A 1 80 ? -13.493 0.940 25.054 1.00 79.69 80 LYS A N 1
ATOM 596 C CA . LYS A 1 80 ? -13.628 1.550 26.391 1.00 79.69 80 LYS A CA 1
ATOM 597 C C . LYS A 1 80 ? -14.775 2.559 26.471 1.00 79.69 80 LYS A C 1
ATOM 599 O O . LYS A 1 80 ? -15.511 2.562 27.454 1.00 79.69 80 LYS A O 1
ATOM 604 N N . SER A 1 81 ? -14.956 3.395 25.448 1.00 72.00 81 SER A N 1
ATOM 605 C CA . SER A 1 81 ? -16.081 4.338 25.380 1.00 72.00 81 SER A CA 1
ATOM 606 C C . SER A 1 81 ? -17.433 3.625 25.366 1.00 72.00 81 SER A C 1
ATOM 608 O O . SER A 1 81 ? -18.396 4.146 25.917 1.00 72.00 81 SER A O 1
ATOM 610 N N . TYR A 1 82 ? -17.499 2.425 24.782 1.00 61.03 82 TYR A N 1
ATOM 611 C CA . TYR A 1 82 ? -18.695 1.585 24.829 1.00 61.03 82 TYR A CA 1
ATOM 612 C C . TYR A 1 82 ? -19.010 1.085 26.244 1.00 61.03 82 TYR A C 1
ATOM 614 O O . TYR A 1 82 ? -20.178 1.035 26.614 1.00 61.03 82 TYR A O 1
ATOM 622 N N . MET A 1 83 ? -17.988 0.753 27.038 1.00 61.00 83 MET A N 1
ATOM 623 C CA . MET A 1 83 ? -18.160 0.275 28.417 1.00 61.00 83 MET A CA 1
ATOM 624 C C . MET A 1 83 ? -18.508 1.407 29.398 1.00 61.00 83 MET A C 1
ATOM 626 O O . MET A 1 83 ? -19.311 1.200 30.299 1.00 61.00 83 MET A O 1
ATOM 630 N N . ASN A 1 84 ? -17.978 2.620 29.193 1.00 58.62 84 ASN A N 1
ATOM 631 C CA . ASN A 1 84 ? -18.290 3.794 30.030 1.00 58.62 84 ASN A CA 1
ATOM 632 C C . ASN A 1 84 ? -19.666 4.428 29.751 1.00 58.62 84 ASN A C 1
ATOM 634 O O . ASN A 1 84 ? -20.158 5.197 30.571 1.00 58.62 84 ASN A O 1
ATOM 638 N N . ALA A 1 85 ? -20.307 4.123 28.619 1.00 57.69 85 ALA A N 1
ATOM 639 C CA . ALA A 1 85 ? -21.650 4.623 28.310 1.00 57.69 85 ALA A CA 1
ATOM 640 C C . ALA A 1 85 ? -22.762 3.964 29.158 1.00 57.69 85 ALA A C 1
ATOM 642 O O . ALA A 1 85 ? -23.909 4.396 29.090 1.00 57.69 85 ALA A O 1
ATOM 643 N N . GLY A 1 86 ? -22.435 2.932 29.947 1.00 52.97 86 GLY A N 1
ATOM 644 C CA . GLY A 1 86 ? -23.371 2.234 30.832 1.00 52.97 86 GLY A CA 1
ATOM 645 C C . GLY A 1 86 ? -23.532 2.828 32.237 1.00 52.97 86 GLY A C 1
ATOM 646 O O . GLY A 1 86 ? -24.363 2.317 32.978 1.0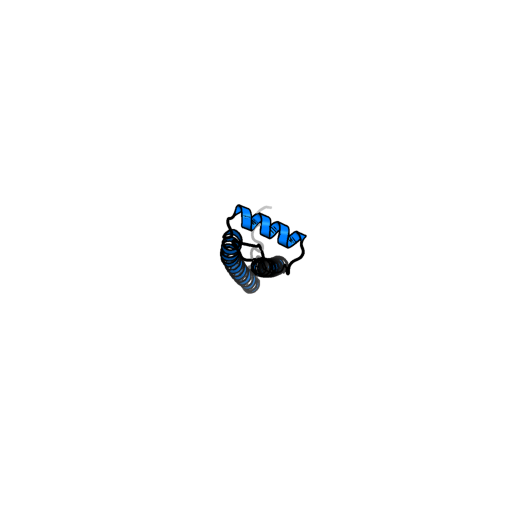0 52.97 86 GLY A O 1
ATOM 647 N N . ASP A 1 87 ? -22.777 3.873 32.609 1.00 49.53 87 ASP A N 1
ATOM 648 C CA . ASP A 1 87 ? -22.749 4.403 33.991 1.00 49.53 87 ASP A CA 1
ATOM 649 C C . ASP A 1 87 ? -23.276 5.848 34.134 1.00 49.53 87 ASP A C 1
ATOM 651 O O . ASP A 1 87 ? -23.173 6.473 35.186 1.00 49.53 87 ASP A O 1
ATOM 655 N N . GLN A 1 88 ? -23.895 6.408 33.089 1.00 53.50 88 GLN A N 1
ATOM 656 C CA . GLN A 1 88 ? -24.656 7.655 33.225 1.00 53.50 88 GLN A CA 1
ATOM 657 C C . GLN A 1 88 ? -26.111 7.348 33.583 1.00 53.50 88 GLN A C 1
ATOM 659 O O . GLN A 1 88 ? -26.994 7.315 32.728 1.00 53.50 88 GLN A O 1
ATOM 664 N N . SER A 1 89 ? -26.359 7.154 34.879 1.00 51.28 89 SER A N 1
ATOM 665 C CA . SER A 1 89 ? -27.691 7.394 35.444 1.00 51.28 89 SER A CA 1
ATOM 666 C C . SER A 1 89 ? -28.066 8.866 35.205 1.00 51.28 89 SER A C 1
ATOM 668 O O . SER A 1 89 ? -27.211 9.736 35.404 1.00 51.28 89 SER A O 1
ATOM 670 N N . PRO A 1 90 ? -29.300 9.199 34.785 1.00 51.47 90 PRO A N 1
ATOM 671 C CA . PRO A 1 90 ? -29.716 10.593 34.730 1.00 51.47 90 PRO A CA 1
ATOM 672 C C . PRO A 1 90 ? -29.736 11.149 36.164 1.00 51.47 90 PRO A C 1
ATOM 674 O O . PRO A 1 90 ? -30.271 10.484 37.053 1.00 51.47 90 PRO A O 1
ATOM 677 N N . PRO A 1 91 ? -29.188 12.345 36.445 1.00 47.84 91 PRO A N 1
ATOM 678 C CA . PRO A 1 91 ? -29.540 13.026 37.676 1.00 47.84 91 PRO A CA 1
ATOM 679 C C . PRO A 1 91 ? -31.024 13.390 37.573 1.00 47.84 91 PRO A C 1
ATOM 681 O O . PRO A 1 91 ? -31.410 14.218 36.747 1.00 47.84 91 PRO A O 1
ATOM 684 N N . ASP A 1 92 ? -31.844 12.719 38.382 1.00 43.41 92 ASP A N 1
ATOM 685 C CA . ASP A 1 92 ? -33.256 13.010 38.627 1.00 43.41 92 ASP A CA 1
ATOM 686 C C . ASP A 1 92 ? -33.450 14.506 38.927 1.00 43.41 92 ASP A C 1
ATOM 688 O O . ASP A 1 92 ? -33.326 14.983 40.059 1.00 43.41 92 ASP A O 1
ATOM 692 N N . GLY A 1 93 ? -33.757 15.275 37.887 1.00 47.81 93 GLY A N 1
ATOM 693 C CA . GLY A 1 93 ? -34.195 16.655 37.991 1.00 47.81 93 GLY A CA 1
ATOM 694 C C . GLY A 1 93 ? -35.653 16.701 38.419 1.00 47.81 93 GLY A C 1
ATOM 695 O O . GLY A 1 93 ? -36.507 16.997 37.593 1.00 47.81 93 GLY A O 1
ATOM 696 N N . ASN A 1 94 ? -35.963 16.389 39.683 1.00 47.41 94 ASN A N 1
ATOM 697 C CA . ASN A 1 94 ? -37.332 16.559 40.175 1.00 47.41 94 ASN A CA 1
ATOM 698 C C . ASN A 1 94 ? -37.474 16.763 41.693 1.00 47.41 94 ASN A C 1
ATOM 700 O O . ASN A 1 94 ? -38.112 15.954 42.361 1.00 47.41 94 ASN A O 1
ATOM 704 N N . LYS A 1 95 ? -36.934 17.862 42.246 1.00 46.31 95 LYS A N 1
ATOM 705 C CA . LYS A 1 95 ? -37.401 18.452 43.524 1.00 46.31 95 LYS A CA 1
ATOM 706 C C . LYS A 1 95 ? -37.200 19.976 43.556 1.00 46.31 95 LYS A C 1
ATOM 708 O O . LYS A 1 95 ? -36.383 20.482 44.316 1.00 46.31 95 LYS A O 1
ATOM 713 N N . ASN A 1 96 ? -37.956 20.729 42.759 1.00 36.31 96 ASN A N 1
ATOM 714 C CA . ASN A 1 96 ? -38.268 22.124 43.105 1.00 36.31 96 ASN A CA 1
ATOM 715 C C . ASN A 1 96 ? -39.765 22.361 42.892 1.00 36.31 96 ASN A C 1
ATOM 717 O O . ASN A 1 96 ? -40.224 22.942 41.914 1.00 36.31 96 ASN A O 1
ATOM 721 N N . LEU A 1 97 ? -40.505 21.744 43.806 1.00 41.25 97 LEU A N 1
ATOM 722 C CA . LEU A 1 97 ? -41.942 21.811 43.966 1.00 41.25 97 LEU A CA 1
ATOM 723 C C . LEU A 1 97 ? -42.290 23.139 44.671 1.00 41.25 97 LEU A C 1
ATOM 725 O O . LEU A 1 97 ? -41.817 23.400 45.777 1.00 41.25 97 LEU A O 1
ATOM 729 N N . GLU A 1 98 ? -43.120 23.955 44.022 1.00 44.50 98 GLU A N 1
ATOM 730 C CA . GLU A 1 98 ? -44.193 24.743 44.653 1.00 44.50 98 GLU A CA 1
ATOM 731 C C . GLU A 1 98 ? -43.855 25.653 45.858 1.00 44.50 98 GLU A C 1
ATOM 733 O O . GLU A 1 98 ? -44.359 25.438 46.961 1.00 44.50 98 GLU A O 1
ATOM 738 N N . LYS A 1 99 ? -43.108 26.755 45.674 1.00 49.94 99 LYS A N 1
ATOM 739 C CA . LYS A 1 99 ? -43.045 27.826 46.703 1.00 49.94 99 LYS A CA 1
ATOM 740 C C . LYS A 1 99 ? -43.024 29.279 46.196 1.00 49.94 99 LYS A C 1
ATOM 742 O O . LYS A 1 99 ? -42.439 30.130 46.859 1.00 49.94 99 LYS A O 1
ATOM 747 N N . MET A 1 100 ? -43.678 29.616 45.078 1.00 49.03 100 MET A N 1
ATOM 748 C CA . MET A 1 100 ? -43.694 31.019 44.599 1.00 49.03 100 MET A CA 1
ATOM 749 C C . MET A 1 100 ? -45.046 31.635 44.194 1.00 49.03 100 MET A C 1
ATOM 751 O O . MET A 1 100 ? -45.038 32.752 43.693 1.00 49.03 100 MET A O 1
ATOM 755 N N . ASP A 1 101 ? -46.201 31.031 44.507 1.00 50.91 101 ASP A N 1
ATOM 756 C CA . ASP A 1 101 ? -47.507 31.573 44.056 1.00 50.91 101 ASP A CA 1
ATOM 757 C C . ASP A 1 101 ? -48.574 31.792 45.153 1.00 50.91 101 ASP A C 1
ATOM 759 O O . ASP A 1 101 ? -49.772 31.626 44.935 1.00 50.91 101 ASP A O 1
ATOM 763 N N . LYS A 1 102 ? -48.180 32.204 46.371 1.00 53.31 102 LYS A N 1
ATOM 764 C CA . LYS A 1 102 ? -49.157 32.607 47.412 1.00 53.31 102 LYS A CA 1
ATOM 765 C C . LYS A 1 102 ? -48.775 33.856 48.208 1.00 53.31 102 LYS A C 1
ATOM 767 O O . LYS A 1 102 ? -48.935 33.906 49.427 1.00 53.31 102 LYS A O 1
ATOM 772 N N . HIS A 1 103 ? -48.284 34.886 47.522 1.00 51.59 103 HIS A N 1
ATOM 773 C CA . HIS A 1 103 ? -48.220 36.227 48.111 1.00 51.59 103 HIS A CA 1
ATOM 774 C C . HIS A 1 103 ? -48.405 37.344 47.079 1.00 51.59 103 HIS A C 1
ATOM 776 O O . HIS A 1 103 ? -47.613 38.278 47.005 1.00 51.59 103 HIS A O 1
ATOM 782 N N . ARG A 1 104 ? -49.456 37.255 46.256 1.00 55.44 104 ARG A N 1
ATOM 783 C CA . ARG A 1 104 ? -50.009 38.442 45.593 1.00 55.44 104 ARG A CA 1
ATOM 784 C C . ARG A 1 104 ? -51.455 38.224 45.152 1.00 55.44 104 ARG A C 1
ATOM 786 O O . ARG A 1 104 ? -51.710 37.837 44.016 1.00 55.44 104 ARG A O 1
ATOM 793 N N . LYS A 1 105 ? -52.388 38.490 46.059 1.00 47.06 105 LYS A N 1
ATOM 794 C CA . LYS A 1 105 ? -53.698 39.088 45.777 1.00 47.06 105 LYS A CA 1
ATOM 795 C C . LYS A 1 105 ? -54.328 39.526 47.085 1.00 47.06 105 LYS A C 1
ATOM 797 O O . LYS A 1 105 ? -54.270 38.721 48.038 1.00 47.06 105 LYS A O 1
#

Mean predicted aligned error: 11.34 Å

Sequence (105 aa):
PSRKNMLLAAKQICKEFTELLTQDRTPLGNARPSPILDPGIQGCLTHFSLITHGFGSAAICAAMTSVQNYLNEALKLADKSYMNAGDQSPPDGNKNLEKMDKHRK

Foldseek 3Di:
DVVLVVLVVVLVVLVVVLVLLVQAQQDADPDRDDRDDDPVSNVVSNVVCVVVVNCRSVVSNVVSVVVNVVSVVVNVVVVVVVVVVVPDDDPPPDPPDDDDPPPDD

Solvent-accessible surface area (backbone atoms only — not comparable to full-atom values): 6544 Å² total; per-residue (Å²): 113,69,67,58,53,51,47,53,51,51,48,50,52,54,50,53,53,46,53,54,55,74,58,66,47,60,66,57,91,90,48,76,58,75,81,84,59,59,69,71,60,46,50,53,51,33,54,49,28,62,79,42,73,62,50,44,59,60,53,49,48,55,54,49,51,56,52,49,52,50,46,53,52,53,47,55,49,54,54,49,55,61,63,60,68,76,71,74,72,79,81,83,88,78,84,84,78,89,85,84,88,87,85,86,131

Organism: NCBI:txid129469

Nearest PDB structures (foldseek):
  8j0q-assembly1_B  TM=8.785E-01  e=4.865E-08  Homo sapiens
  8j0r-assembly1_B  TM=8.611E-01  e=8.359E-08  Homo sapiens
  8j0l-assembly1_B  TM=8.784E-01  e=1.436E-07  Homo sapiens
  8j0l-assembly1_A  TM=8.773E-01  e=1.940E-07  Homo sapiens
  8j0q-assembly1_A  TM=8.762E-01  e=3.333E-07  Homo sapiens

InterPro domains:
  IPR004979 Transcription factor AP-2 [PTHR10812] (2-104)
  IPR013854 Transcription factor AP-2, C-terminal [PF03299] (3-74)